Protein AF-A0A1R2D0Z7-F1 (afdb_monomer)

Foldseek 3Di:
DPDPAAEEEEADQDPVLVVLVCVLCVVVRHHYDYDRFLVVVVVCCVVPVVRHLEYEFEQPHPPAGSLNSLLVQCPDPSRVPHAYEYEYCDPPVVVLVSSVVSPHPYYYYPPDDSVVVVVVVVVSVPDPPDDPDDDDDDQWDFDAFPDDDPFWTWTWIAGNPPRDIDIDTGGDD

Solvent-accessible surface area (backbone atoms only — not comparable to full-atom values): 10039 Å² total; per-residue (Å²): 128,85,75,80,72,50,28,32,37,36,35,43,61,53,67,69,62,43,49,55,53,46,53,47,32,54,77,67,65,33,49,74,49,78,34,54,28,38,63,59,48,51,53,50,43,72,76,49,40,85,72,39,69,33,35,41,34,32,41,82,40,63,97,39,37,28,62,58,44,49,49,54,33,47,69,31,92,91,39,39,84,56,47,31,33,38,30,35,82,68,92,50,62,70,60,55,49,50,43,48,76,64,60,37,72,46,78,45,62,54,81,82,49,67,71,60,54,54,53,54,51,53,55,56,73,71,48,72,96,73,71,92,72,79,87,85,82,83,61,61,45,83,75,45,82,76,48,74,56,100,75,30,38,33,28,35,26,30,32,71,87,80,64,50,76,45,79,45,78,43,68,74,128

pLDDT: mean 82.33, std 16.1, range [33.22, 98.12]

Nearest PDB structures (foldseek):
  3ffx-assembly2_B  TM=9.183E-01  e=1.391E-10  Escherichia coli K-12
  3fgz-assembly2_B  TM=9.171E-01  e=4.988E-10  Escherichia coli K-12
  3h1e-assembly1_A  TM=8.738E-01  e=5.316E-10  Helicobacter pylori 26695
  3h1f-assembly1_A  TM=8.792E-01  e=7.316E-10  Helicobacter pylori 26695
  5wq0-assembly4_D  TM=8.375E-01  e=8.243E-08  Paenisporosarcina sp. TG-14

Mean predicted aligned error: 11.25 Å

Structure (mmCIF, N/CA/C/O backbone):
data_AF-A0A1R2D0Z7-F1
#
_entry.id   AF-A0A1R2D0Z7-F1
#
loop_
_atom_site.group_PDB
_atom_site.id
_atom_site.type_symbol
_atom_site.label_atom_id
_atom_site.label_alt_id
_atom_site.label_comp_id
_atom_site.label_asym_id
_atom_site.label_entity_id
_atom_site.label_seq_id
_atom_site.pdbx_PDB_ins_code
_atom_site.Cartn_x
_atom_site.Cartn_y
_atom_site.Cartn_z
_atom_site.occupancy
_atom_site.B_iso_or_equiv
_atom_site.auth_seq_id
_atom_site.auth_comp_id
_atom_site.auth_asym_id
_atom_site.auth_atom_id
_atom_site.pdbx_PDB_model_num
ATOM 1 N N . MET A 1 1 ? -9.557 12.485 22.696 1.00 40.00 1 MET A N 1
ATOM 2 C CA . MET A 1 1 ? -9.589 11.120 22.141 1.00 40.00 1 MET A CA 1
ATOM 3 C C . MET A 1 1 ? -8.385 11.056 21.245 1.00 40.00 1 MET A C 1
ATOM 5 O O . MET A 1 1 ? -8.354 11.832 20.300 1.00 40.00 1 MET A O 1
ATOM 9 N N . ASP A 1 2 ? -7.386 10.259 21.604 1.00 48.41 2 ASP A N 1
ATOM 10 C CA . ASP A 1 2 ? -6.217 10.074 20.749 1.00 48.41 2 ASP A CA 1
ATOM 11 C C . ASP A 1 2 ? -6.711 9.417 19.456 1.00 48.41 2 ASP A C 1
ATOM 13 O O . ASP A 1 2 ? -7.276 8.320 19.487 1.00 48.41 2 ASP A O 1
ATOM 17 N N . GLU A 1 3 ? -6.633 10.142 18.336 1.00 66.88 3 GLU A N 1
ATOM 18 C CA . GLU A 1 3 ? -6.868 9.533 17.029 1.00 66.88 3 GLU A CA 1
ATOM 19 C C . GLU A 1 3 ? -5.841 8.411 16.878 1.00 66.88 3 GLU A C 1
ATOM 21 O O . GLU A 1 3 ? -4.647 8.631 17.063 1.00 66.88 3 GLU A O 1
ATOM 26 N N . LYS A 1 4 ? -6.305 7.197 16.570 1.00 78.88 4 LYS A N 1
ATOM 27 C CA . LYS A 1 4 ? -5.410 6.081 16.267 1.00 78.88 4 LYS A CA 1
ATOM 28 C C . LYS A 1 4 ? -4.472 6.508 15.128 1.00 78.88 4 LY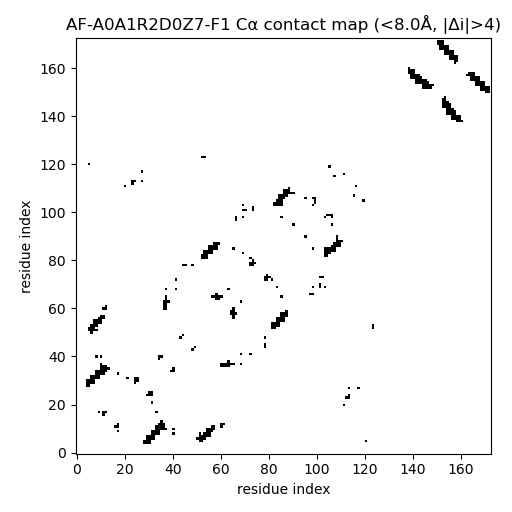S A C 1
ATOM 30 O O . LYS A 1 4 ? -4.954 6.824 14.036 1.00 78.88 4 LYS A O 1
ATOM 35 N N . THR A 1 5 ? -3.165 6.483 15.380 1.00 88.06 5 THR A N 1
ATOM 36 C CA . THR A 1 5 ? -2.130 6.709 14.364 1.00 88.06 5 THR A CA 1
ATOM 37 C C . THR A 1 5 ? -2.284 5.692 13.234 1.00 88.06 5 THR A C 1
ATOM 39 O O . THR A 1 5 ? -2.502 4.507 13.486 1.00 88.06 5 THR A O 1
ATOM 42 N N . ILE A 1 6 ? -2.217 6.157 11.983 1.00 91.50 6 ILE A N 1
ATOM 43 C CA . ILE A 1 6 ? -2.273 5.285 10.801 1.00 91.50 6 ILE A CA 1
ATOM 44 C C . ILE A 1 6 ? -0.860 4.810 10.494 1.00 91.50 6 ILE A C 1
ATOM 46 O O . ILE A 1 6 ? 0.037 5.632 10.308 1.00 91.50 6 ILE A O 1
ATOM 50 N N . HIS A 1 7 ? -0.685 3.494 10.427 1.00 95.25 7 HIS A N 1
ATOM 51 C CA . HIS A 1 7 ? 0.597 2.862 10.137 1.00 95.25 7 HIS A CA 1
ATOM 52 C C . HIS A 1 7 ? 0.604 2.348 8.696 1.00 95.25 7 HIS A C 1
ATOM 54 O O . HIS A 1 7 ? -0.283 1.596 8.285 1.00 95.25 7 HIS A O 1
ATOM 60 N N . ILE A 1 8 ? 1.599 2.750 7.912 1.00 95.69 8 ILE A N 1
ATOM 61 C CA . ILE A 1 8 ? 1.679 2.475 6.476 1.00 95.69 8 ILE A CA 1
ATOM 62 C C . ILE A 1 8 ? 2.970 1.718 6.179 1.00 95.69 8 ILE A C 1
ATOM 64 O O . ILE A 1 8 ? 4.055 2.156 6.560 1.00 95.69 8 ILE A O 1
ATOM 68 N N . LEU A 1 9 ? 2.856 0.604 5.457 1.00 97.94 9 LEU A N 1
ATOM 69 C CA . LEU A 1 9 ? 4.000 -0.034 4.813 1.00 97.94 9 LEU A CA 1
ATOM 70 C C . LEU A 1 9 ? 4.223 0.609 3.440 1.00 97.94 9 LEU A C 1
ATOM 72 O O . LEU A 1 9 ? 3.313 0.617 2.616 1.00 97.94 9 LEU A O 1
ATOM 76 N N . VAL A 1 10 ? 5.419 1.128 3.189 1.00 97.69 10 VAL A N 1
ATOM 77 C CA . VAL A 1 10 ? 5.830 1.716 1.908 1.00 97.69 10 VAL A CA 1
ATOM 78 C C . VAL A 1 10 ? 6.803 0.777 1.218 1.00 97.69 10 VAL A C 1
ATOM 80 O O . VAL A 1 10 ? 7.862 0.484 1.769 1.00 97.69 10 VAL A O 1
ATOM 83 N N . VAL A 1 11 ? 6.457 0.335 0.013 1.00 97.94 11 VAL A N 1
ATOM 84 C CA . VAL A 1 11 ? 7.298 -0.525 -0.824 1.00 97.94 11 VAL A CA 1
ATOM 85 C C . VAL A 1 11 ? 7.780 0.300 -2.014 1.00 97.94 11 VAL A C 1
ATOM 87 O O . VAL A 1 11 ? 7.004 0.575 -2.928 1.00 97.94 11 VAL A O 1
ATOM 90 N N . GLU A 1 12 ? 9.030 0.754 -1.955 1.00 96.56 12 GLU A N 1
ATOM 91 C CA . GLU A 1 12 ? 9.637 1.680 -2.921 1.00 96.56 12 GLU A CA 1
ATOM 92 C C . GLU A 1 12 ? 11.158 1.490 -2.907 1.00 96.56 12 GLU A C 1
ATOM 94 O O . GLU A 1 12 ? 11.803 1.707 -1.872 1.00 96.56 12 GLU A O 1
ATOM 99 N N . ASP A 1 13 ? 11.744 1.117 -4.044 1.00 96.56 13 ASP A N 1
ATOM 100 C CA . ASP A 1 13 ? 13.180 0.860 -4.167 1.00 96.56 13 ASP A CA 1
ATOM 101 C C . ASP A 1 13 ? 13.983 2.163 -4.280 1.00 96.56 13 ASP A C 1
ATOM 103 O O . ASP A 1 13 ? 15.071 2.287 -3.699 1.00 96.56 13 ASP A O 1
ATOM 107 N N . GLU A 1 14 ? 13.424 3.187 -4.925 1.00 95.50 14 GLU A N 1
ATOM 108 C CA . GLU A 1 14 ? 14.147 4.420 -5.198 1.00 95.50 14 GLU A CA 1
ATOM 109 C C . GLU A 1 14 ? 14.244 5.322 -3.944 1.00 95.50 14 GLU A C 1
ATOM 111 O O . GLU A 1 14 ? 13.236 5.746 -3.365 1.00 95.50 14 GLU A O 1
ATOM 116 N N . PRO A 1 15 ? 15.468 5.637 -3.476 1.00 94.00 15 PRO A N 1
ATOM 117 C CA . PRO A 1 15 ? 15.680 6.301 -2.193 1.00 94.00 15 PRO A CA 1
ATOM 118 C C . PRO A 1 15 ? 15.090 7.709 -2.101 1.00 94.00 15 PRO A C 1
ATOM 120 O O . PRO A 1 15 ? 14.600 8.084 -1.035 1.00 94.00 15 PRO A O 1
ATOM 123 N N . PHE A 1 16 ? 15.130 8.496 -3.176 1.00 92.31 16 PHE A N 1
ATOM 124 C CA . PHE A 1 16 ? 14.607 9.857 -3.169 1.00 92.31 16 PHE A CA 1
ATOM 125 C C . PHE A 1 16 ? 13.075 9.870 -3.099 1.00 92.31 16 PHE A C 1
ATOM 127 O O . PHE A 1 16 ? 12.503 10.597 -2.288 1.00 92.31 16 PHE A O 1
ATOM 134 N N . GLN A 1 17 ? 12.397 9.032 -3.879 1.00 91.69 17 GLN A N 1
ATOM 135 C CA . GLN A 1 17 ? 10.945 8.866 -3.846 1.00 91.69 17 GLN A CA 1
ATOM 136 C C . GLN A 1 17 ? 10.477 8.356 -2.484 1.00 91.69 17 GLN A C 1
ATOM 138 O O . GLN A 1 17 ? 9.552 8.931 -1.906 1.00 91.69 17 GLN A O 1
ATOM 143 N N . ARG A 1 18 ? 11.162 7.355 -1.921 1.00 94.00 18 ARG A N 1
ATOM 144 C CA . ARG A 1 18 ? 10.873 6.840 -0.576 1.00 94.00 18 ARG A CA 1
ATOM 145 C C . ARG A 1 18 ? 11.007 7.924 0.493 1.00 94.00 18 ARG A C 1
ATOM 147 O O . ARG A 1 18 ? 10.142 8.023 1.366 1.00 94.00 18 ARG A O 1
ATOM 154 N N . LEU A 1 19 ? 12.044 8.763 0.409 1.00 92.69 19 LEU A N 1
ATOM 155 C CA . LEU A 1 19 ? 12.232 9.904 1.310 1.00 92.69 19 LEU A CA 1
ATOM 156 C C . LEU A 1 19 ? 11.078 10.909 1.188 1.00 92.69 19 LEU A C 1
ATOM 158 O O . LEU A 1 19 ? 10.465 11.253 2.193 1.00 92.69 19 LEU A O 1
ATOM 162 N N . VAL A 1 20 ? 10.722 11.311 -0.036 1.00 91.62 20 VAL A N 1
ATOM 163 C CA . VAL A 1 20 ? 9.620 12.257 -0.287 1.00 91.62 20 VAL A CA 1
ATOM 164 C C . VAL A 1 20 ? 8.286 11.729 0.248 1.00 91.62 20 VAL A C 1
ATOM 166 O O . VAL A 1 20 ? 7.527 12.478 0.863 1.00 91.62 20 VAL A O 1
ATOM 169 N N . ILE A 1 21 ? 7.984 10.445 0.038 1.00 91.62 21 ILE A N 1
ATOM 170 C CA . ILE A 1 21 ? 6.764 9.810 0.556 1.00 91.62 21 ILE A CA 1
ATOM 171 C C . ILE A 1 21 ? 6.760 9.822 2.088 1.00 91.62 21 ILE A C 1
ATOM 173 O O . ILE A 1 21 ? 5.756 10.194 2.698 1.00 91.62 21 ILE A O 1
ATOM 177 N N . THR A 1 22 ? 7.887 9.461 2.703 1.00 91.44 22 THR A N 1
ATOM 178 C CA . THR A 1 22 ? 8.036 9.431 4.163 1.00 91.44 22 THR A CA 1
ATOM 179 C C . THR A 1 22 ? 7.870 10.826 4.769 1.00 91.44 22 THR A C 1
ATOM 181 O O . THR A 1 22 ? 7.153 10.983 5.754 1.00 91.44 22 THR A O 1
ATOM 184 N N . ASP A 1 23 ? 8.434 11.862 4.144 1.00 91.94 23 ASP A N 1
ATOM 185 C CA . ASP A 1 23 ? 8.263 13.255 4.574 1.00 91.94 23 ASP A CA 1
ATOM 186 C C . ASP A 1 23 ? 6.798 13.703 4.505 1.00 91.94 23 ASP A C 1
ATOM 188 O O . ASP A 1 23 ? 6.293 14.344 5.429 1.00 91.94 23 ASP A O 1
ATOM 192 N N . ILE A 1 24 ? 6.081 13.329 3.439 1.00 90.00 24 ILE A N 1
ATOM 193 C CA . ILE A 1 24 ? 4.643 13.597 3.324 1.00 90.00 24 ILE A CA 1
ATOM 194 C C . ILE A 1 24 ? 3.877 12.911 4.460 1.00 90.00 24 ILE A C 1
ATOM 196 O O . ILE A 1 24 ? 2.986 13.528 5.038 1.00 90.00 24 ILE A O 1
ATOM 200 N N . PHE A 1 25 ? 4.204 11.663 4.791 1.00 92.00 25 PHE A N 1
ATOM 201 C CA . PHE A 1 25 ? 3.552 10.929 5.877 1.00 92.00 25 PHE A CA 1
ATOM 202 C C . PHE A 1 25 ? 3.846 11.522 7.253 1.00 92.00 25 PHE A C 1
ATOM 204 O O . PHE A 1 25 ? 2.908 11.705 8.027 1.00 92.00 25 PHE A O 1
ATOM 211 N N . ASN A 1 26 ? 5.080 11.957 7.506 1.00 89.25 26 ASN A N 1
ATOM 212 C CA . ASN A 1 26 ? 5.443 12.664 8.734 1.00 89.25 26 ASN A CA 1
ATOM 213 C C . ASN A 1 26 ? 4.642 13.966 8.906 1.00 89.25 26 ASN A C 1
ATOM 215 O O . ASN A 1 26 ? 4.120 14.234 9.985 1.00 89.25 26 ASN A O 1
ATOM 219 N N . ILE A 1 27 ? 4.479 14.757 7.836 1.00 89.12 27 ILE A N 1
ATOM 220 C CA . ILE A 1 27 ? 3.659 15.988 7.847 1.00 89.12 27 ILE A CA 1
ATOM 221 C C . ILE A 1 27 ? 2.184 15.691 8.162 1.00 89.12 27 ILE A C 1
ATOM 223 O O . ILE A 1 27 ? 1.467 16.551 8.674 1.00 89.12 27 ILE A O 1
ATOM 227 N N . LEU A 1 28 ? 1.714 14.494 7.815 1.00 87.88 28 LEU A N 1
ATOM 228 C CA . LEU A 1 28 ? 0.341 14.043 8.030 1.00 87.88 28 LEU A CA 1
ATOM 229 C C . LEU A 1 28 ? 0.157 13.253 9.330 1.00 87.88 28 LEU A C 1
ATOM 231 O O . LEU A 1 28 ? -0.939 12.743 9.548 1.00 87.88 28 LEU A O 1
ATOM 235 N N . GLU A 1 29 ? 1.193 13.175 10.172 1.00 91.25 29 GLU A N 1
ATOM 236 C CA . GLU A 1 29 ? 1.190 12.437 11.442 1.00 91.25 29 GLU A CA 1
ATOM 237 C C . GLU A 1 29 ? 0.880 10.937 11.257 1.00 91.25 29 GLU A C 1
ATOM 239 O O . GLU A 1 29 ? 0.214 10.308 12.080 1.00 91.25 29 GLU A O 1
ATOM 244 N N . PHE A 1 30 ? 1.347 10.355 10.147 1.00 92.25 30 PHE A N 1
ATOM 245 C CA . PHE A 1 30 ? 1.295 8.913 9.892 1.00 92.25 30 PHE A CA 1
ATOM 246 C C . PHE A 1 30 ? 2.648 8.271 10.171 1.00 92.25 30 PHE A C 1
ATOM 248 O O . PHE A 1 30 ? 3.693 8.869 9.919 1.00 92.25 30 PHE A O 1
ATOM 255 N N . GLU A 1 31 ? 2.625 7.023 10.630 1.00 94.50 31 GLU A N 1
ATOM 256 C CA . GLU A 1 31 ? 3.837 6.228 10.800 1.00 94.50 31 GLU A CA 1
ATOM 257 C C . GLU A 1 31 ? 4.116 5.423 9.534 1.00 94.50 31 GLU A C 1
ATOM 259 O O . GLU A 1 31 ? 3.253 4.703 9.030 1.00 94.50 31 GLU A O 1
ATOM 264 N N . ALA A 1 32 ? 5.336 5.540 9.016 1.00 95.12 32 ALA A N 1
ATOM 265 C CA . ALA A 1 32 ? 5.771 4.855 7.810 1.00 95.12 32 ALA A CA 1
ATOM 266 C C . ALA A 1 32 ? 6.857 3.830 8.145 1.00 95.12 32 ALA A C 1
ATOM 268 O O . ALA A 1 32 ? 7.913 4.177 8.669 1.00 95.12 32 ALA A O 1
ATOM 269 N N . THR A 1 33 ? 6.622 2.568 7.797 1.00 97.81 33 THR A N 1
ATOM 270 C CA . THR A 1 33 ? 7.678 1.556 7.695 1.00 97.81 33 THR A CA 1
ATOM 271 C C . THR A 1 33 ? 7.995 1.357 6.226 1.00 97.81 33 THR A C 1
ATOM 273 O O . THR A 1 33 ? 7.080 1.181 5.429 1.00 97.81 33 THR A O 1
ATOM 276 N N . THR A 1 34 ? 9.270 1.373 5.853 1.00 97.88 34 THR A N 1
ATOM 277 C CA . THR A 1 34 ? 9.670 1.293 4.447 1.00 97.88 34 THR A CA 1
ATOM 278 C C . THR A 1 34 ? 10.471 0.034 4.147 1.00 97.88 34 THR A C 1
ATOM 280 O O . THR A 1 34 ? 11.346 -0.323 4.934 1.00 97.88 34 THR A O 1
ATOM 283 N N . VAL A 1 35 ? 10.235 -0.570 2.988 1.00 97.88 35 VAL A N 1
ATOM 284 C CA . VAL A 1 35 ? 10.971 -1.724 2.451 1.00 97.88 35 VAL A CA 1
ATOM 285 C C . VAL A 1 35 ? 11.319 -1.483 0.982 1.00 97.88 35 VAL A C 1
ATOM 287 O O . VAL A 1 35 ? 10.705 -0.634 0.330 1.00 97.88 35 VAL A O 1
ATOM 290 N N . LEU A 1 36 ? 12.327 -2.190 0.471 1.00 96.81 36 LEU A N 1
ATOM 291 C CA . LEU A 1 36 ? 12.956 -1.865 -0.815 1.00 96.81 36 LEU A CA 1
ATOM 292 C C . LEU A 1 36 ? 12.434 -2.683 -1.998 1.00 96.81 36 LEU A C 1
ATOM 294 O O . LEU A 1 36 ? 12.683 -2.316 -3.140 1.00 96.81 36 LEU A O 1
ATOM 298 N N . ASN A 1 37 ? 11.762 -3.804 -1.755 1.00 97.19 37 ASN A N 1
ATOM 299 C CA . ASN A 1 37 ? 11.314 -4.705 -2.815 1.00 97.19 37 ASN A CA 1
ATOM 300 C C . ASN A 1 37 ? 10.100 -5.534 -2.376 1.00 97.19 37 ASN A C 1
ATOM 302 O O . ASN A 1 37 ? 9.695 -5.531 -1.208 1.00 97.19 37 ASN A O 1
ATOM 306 N N . GLY A 1 38 ? 9.523 -6.261 -3.334 1.00 97.12 38 GLY A N 1
ATOM 307 C CA . GLY A 1 38 ? 8.335 -7.069 -3.088 1.00 97.12 38 GLY A CA 1
ATOM 308 C C . GLY A 1 38 ? 8.558 -8.266 -2.155 1.00 97.12 38 GLY A C 1
ATOM 309 O O . GLY A 1 38 ? 7.623 -8.667 -1.462 1.00 97.12 38 GLY A O 1
ATOM 310 N N . PHE A 1 39 ? 9.777 -8.810 -2.068 1.00 97.69 39 PHE A N 1
ATOM 311 C CA . PHE A 1 39 ? 10.093 -9.920 -1.162 1.00 97.69 39 PHE A CA 1
ATOM 312 C C . PHE A 1 39 ? 10.126 -9.472 0.301 1.00 97.69 39 PHE A C 1
ATOM 314 O O . PHE A 1 39 ? 9.455 -10.076 1.134 1.00 97.69 39 PHE A O 1
ATOM 321 N N . GLU A 1 40 ? 10.806 -8.366 0.604 1.00 97.88 40 GLU A N 1
ATOM 322 C CA . GLU A 1 40 ? 10.808 -7.767 1.945 1.00 97.88 40 GLU A CA 1
ATOM 323 C C . GLU A 1 40 ? 9.388 -7.395 2.391 1.00 97.88 40 GLU A C 1
ATOM 325 O O . GLU A 1 40 ? 9.002 -7.637 3.537 1.00 97.88 40 GLU A O 1
ATOM 330 N N . ALA A 1 41 ? 8.587 -6.844 1.472 1.00 98.12 41 ALA A N 1
ATOM 331 C CA . ALA A 1 41 ? 7.184 -6.537 1.723 1.00 98.12 41 ALA A CA 1
ATOM 332 C C . ALA A 1 41 ? 6.357 -7.798 2.007 1.00 98.12 41 ALA A C 1
ATOM 334 O O . ALA A 1 41 ? 5.515 -7.806 2.904 1.00 98.12 41 ALA A O 1
ATOM 335 N N . TRP A 1 42 ? 6.587 -8.875 1.260 1.00 97.94 42 TRP A N 1
ATOM 336 C CA . TRP A 1 42 ? 5.910 -10.144 1.487 1.00 97.94 42 TRP A CA 1
ATOM 337 C C . TRP A 1 42 ? 6.245 -10.724 2.865 1.00 97.94 42 TRP A C 1
ATOM 339 O O . TRP A 1 42 ? 5.333 -11.103 3.603 1.00 97.94 42 TRP A O 1
ATOM 349 N N . ASP A 1 43 ? 7.522 -10.759 3.233 1.00 97.69 43 ASP A N 1
ATOM 350 C CA . ASP A 1 43 ? 7.973 -11.342 4.496 1.00 97.69 43 ASP A CA 1
ATOM 351 C C . ASP A 1 43 ? 7.420 -10.561 5.696 1.00 97.69 43 ASP A C 1
ATOM 353 O O . ASP A 1 43 ? 6.790 -11.143 6.583 1.00 97.69 43 ASP A O 1
ATOM 357 N N . ILE A 1 44 ? 7.538 -9.229 5.676 1.00 98.00 44 ILE A N 1
ATOM 358 C CA . ILE A 1 44 ? 7.069 -8.378 6.776 1.00 98.00 44 ILE A CA 1
ATOM 359 C C . ILE A 1 44 ? 5.544 -8.407 6.935 1.00 98.00 44 ILE A C 1
ATOM 361 O O . ILE A 1 44 ? 5.035 -8.334 8.055 1.00 98.00 44 ILE A O 1
ATOM 365 N N . LEU A 1 45 ? 4.792 -8.536 5.836 1.00 97.88 45 LEU A N 1
ATOM 366 C CA . LEU A 1 45 ? 3.334 -8.645 5.889 1.00 97.88 45 LEU A CA 1
ATOM 367 C C . LEU A 1 45 ? 2.887 -10.003 6.433 1.00 97.88 45 LEU A C 1
ATOM 369 O O . LEU A 1 45 ? 1.881 -10.063 7.135 1.00 97.88 45 LEU A O 1
ATOM 373 N N . ASN A 1 46 ? 3.623 -11.082 6.160 1.00 96.50 46 ASN A N 1
ATOM 374 C CA . ASN A 1 46 ? 3.322 -12.385 6.754 1.00 96.50 46 ASN A CA 1
ATOM 375 C C . ASN A 1 46 ? 3.682 -12.447 8.243 1.00 96.50 46 ASN A C 1
ATOM 377 O O . ASN A 1 46 ? 2.965 -13.092 9.003 1.00 96.50 46 ASN A O 1
ATOM 381 N N . GLU A 1 47 ? 4.760 -11.784 8.664 1.00 96.50 47 GLU A N 1
ATOM 382 C CA . GLU A 1 47 ? 5.182 -11.766 10.068 1.00 96.50 47 GLU A CA 1
ATOM 383 C C . GLU A 1 47 ? 4.289 -10.868 10.933 1.00 96.50 47 GLU A C 1
ATOM 385 O O . GLU A 1 47 ? 3.876 -11.261 12.023 1.00 96.50 47 GLU A O 1
ATOM 390 N N . ARG A 1 48 ? 3.989 -9.658 10.450 1.00 95.44 48 ARG A N 1
ATOM 391 C CA . ARG A 1 48 ? 3.354 -8.602 11.251 1.00 95.44 48 ARG A CA 1
ATOM 392 C C . ARG A 1 48 ? 2.362 -7.749 10.462 1.00 95.44 48 ARG A C 1
ATOM 394 O O . ARG A 1 48 ? 2.244 -6.544 10.659 1.00 95.44 48 ARG A O 1
ATOM 401 N N . GLY A 1 49 ? 1.620 -8.371 9.547 1.00 92.44 49 GLY A N 1
ATOM 402 C CA . GLY A 1 49 ? 0.669 -7.679 8.675 1.00 92.44 49 GLY A CA 1
ATOM 403 C C . GLY A 1 49 ? -0.376 -6.834 9.411 1.00 92.44 49 GLY A C 1
ATOM 404 O O . GLY A 1 49 ? -0.803 -5.811 8.878 1.00 92.44 49 GLY A O 1
ATOM 405 N N . ASP A 1 50 ? -0.779 -7.209 10.626 1.00 93.12 50 ASP A N 1
ATOM 406 C CA . ASP A 1 50 ? -1.784 -6.481 11.417 1.00 93.12 50 ASP A CA 1
ATOM 407 C C . ASP A 1 50 ? -1.313 -5.111 11.930 1.00 93.12 50 ASP A C 1
ATOM 409 O O . ASP A 1 50 ? -2.157 -4.228 12.162 1.00 93.12 50 ASP A O 1
ATOM 413 N N . ASP A 1 51 ? 0.008 -4.908 12.003 1.00 94.56 51 ASP A N 1
ATOM 414 C CA . ASP A 1 51 ? 0.649 -3.650 12.402 1.00 94.56 51 ASP A CA 1
ATOM 415 C C . ASP A 1 51 ? 0.408 -2.532 11.384 1.00 94.56 51 ASP A C 1
ATOM 417 O O . ASP A 1 51 ? 0.494 -1.356 11.726 1.00 94.56 51 ASP A O 1
ATOM 421 N N . PHE A 1 52 ? 0.074 -2.880 10.138 1.00 95.62 52 PHE A N 1
ATOM 422 C CA . PHE A 1 52 ? -0.127 -1.922 9.055 1.00 95.62 52 PHE A CA 1
ATOM 423 C C . PHE A 1 52 ? -1.614 -1.729 8.750 1.00 95.62 52 PHE A C 1
ATOM 425 O O . PHE A 1 52 ? -2.366 -2.686 8.556 1.00 95.62 52 PHE A O 1
ATOM 432 N N . ASP A 1 53 ? -2.065 -0.482 8.662 1.00 94.12 53 ASP A N 1
ATOM 433 C CA . ASP A 1 53 ? -3.395 -0.113 8.169 1.00 94.12 53 ASP A CA 1
ATOM 434 C C . ASP A 1 53 ? -3.476 -0.122 6.636 1.00 94.12 53 ASP A C 1
ATOM 436 O O . ASP A 1 53 ? -4.555 -0.335 6.084 1.0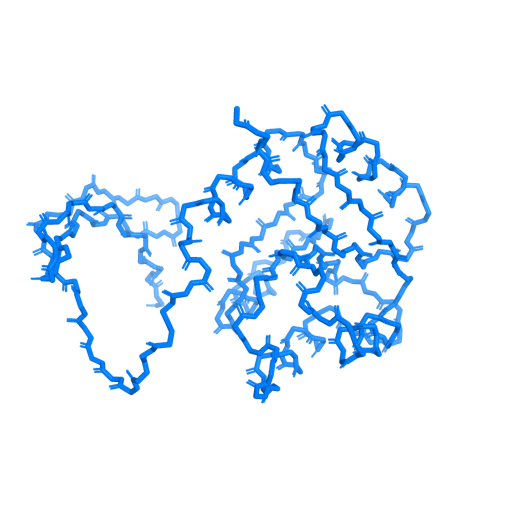0 94.12 53 ASP A O 1
ATOM 440 N N . LEU A 1 54 ? -2.348 0.086 5.953 1.00 94.62 54 LEU A N 1
ATOM 441 C CA . LEU A 1 54 ? -2.264 0.234 4.502 1.00 94.62 54 LEU A CA 1
ATOM 442 C C . LEU A 1 54 ? -0.901 -0.221 3.980 1.00 94.62 54 LEU A C 1
ATOM 444 O O . LEU A 1 54 ? 0.120 0.002 4.630 1.00 94.62 54 LEU A O 1
ATOM 448 N N . VAL A 1 55 ? -0.888 -0.765 2.765 1.00 97.38 55 VAL A N 1
ATOM 449 C CA . VAL A 1 55 ? 0.321 -0.888 1.945 1.00 97.38 55 VAL A CA 1
ATOM 450 C C . VAL A 1 55 ? 0.270 0.149 0.824 1.00 97.38 55 VAL A C 1
ATOM 452 O O . VAL A 1 55 ? -0.684 0.176 0.048 1.00 97.38 55 VAL A O 1
ATOM 455 N N . LEU A 1 56 ? 1.284 1.004 0.740 1.00 97.19 56 LEU A N 1
ATOM 456 C CA . LEU A 1 56 ? 1.558 1.839 -0.421 1.00 97.19 56 LEU A CA 1
ATOM 457 C C . LEU A 1 56 ? 2.617 1.124 -1.267 1.00 97.19 56 LEU A C 1
ATOM 459 O O . LEU A 1 56 ? 3.753 0.969 -0.822 1.00 97.19 56 LEU A O 1
ATOM 463 N N . LEU A 1 57 ? 2.229 0.662 -2.452 1.00 97.62 57 LEU A N 1
ATOM 464 C CA . LEU A 1 57 ? 3.026 -0.252 -3.266 1.00 97.62 57 LEU A CA 1
ATOM 465 C C . LEU A 1 57 ? 3.393 0.392 -4.601 1.00 97.6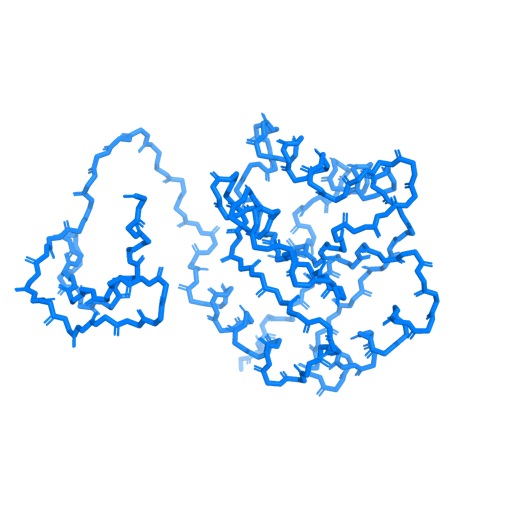2 57 LEU A C 1
ATOM 467 O O . LEU A 1 57 ? 2.498 0.694 -5.392 1.00 97.62 57 LEU A O 1
ATOM 471 N N . ASP A 1 58 ? 4.685 0.590 -4.864 1.00 96.25 58 ASP A N 1
ATOM 472 C CA . ASP A 1 58 ? 5.123 0.929 -6.216 1.00 96.25 58 ASP A CA 1
ATOM 473 C C . ASP A 1 58 ? 4.810 -0.222 -7.179 1.00 96.25 58 ASP A C 1
ATOM 475 O O . ASP A 1 58 ? 4.962 -1.399 -6.855 1.00 96.25 58 ASP A O 1
ATOM 479 N N . LEU A 1 59 ? 4.333 0.134 -8.365 1.00 94.12 59 LEU A N 1
ATOM 480 C CA . LEU A 1 59 ? 4.041 -0.797 -9.438 1.00 94.12 59 LEU A CA 1
ATOM 481 C C . LEU A 1 59 ? 5.332 -1.370 -10.020 1.00 94.12 59 LEU A C 1
ATOM 483 O O . LEU A 1 59 ? 5.394 -2.561 -10.300 1.00 94.12 59 LEU A O 1
ATOM 487 N N . VAL A 1 60 ? 6.349 -0.527 -10.205 1.00 91.75 60 VAL A N 1
ATOM 488 C CA . VAL A 1 60 ? 7.624 -0.936 -10.798 1.00 91.75 60 VAL A CA 1
ATOM 489 C C . VAL A 1 60 ? 8.627 -1.138 -9.675 1.00 91.75 60 VAL A C 1
ATOM 491 O O . VAL A 1 60 ? 9.105 -0.174 -9.096 1.00 91.75 60 VAL A O 1
ATOM 494 N N . LEU A 1 61 ? 8.943 -2.395 -9.381 1.00 93.19 61 LEU A N 1
ATOM 495 C CA . LEU A 1 61 ? 9.913 -2.780 -8.360 1.00 93.19 61 LEU A CA 1
ATOM 496 C C . LEU A 1 61 ? 10.957 -3.732 -8.952 1.00 93.19 61 LEU A C 1
ATOM 498 O O . LEU A 1 61 ? 10.666 -4.453 -9.914 1.00 93.19 61 LEU A O 1
ATOM 502 N N . PRO A 1 62 ? 12.174 -3.770 -8.389 1.00 88.56 62 PRO A N 1
ATOM 503 C CA . PRO A 1 62 ? 13.153 -4.777 -8.745 1.00 88.56 62 PRO A CA 1
ATOM 504 C C . PRO A 1 62 ? 12.718 -6.155 -8.234 1.00 88.56 62 PRO A C 1
ATOM 506 O O . PRO A 1 62 ? 12.106 -6.290 -7.174 1.00 88.56 62 PRO A O 1
ATOM 509 N N . GLU A 1 63 ? 13.127 -7.186 -8.977 1.00 90.50 63 GLU A N 1
ATOM 510 C CA . GLU A 1 63 ? 12.941 -8.608 -8.660 1.00 90.50 63 GLU A CA 1
ATOM 511 C C . GLU A 1 63 ? 11.478 -9.083 -8.714 1.00 90.50 63 GLU A C 1
ATOM 513 O O . GLU A 1 63 ? 11.142 -9.850 -9.613 1.00 90.50 63 GLU A O 1
ATOM 518 N N . MET A 1 64 ? 10.623 -8.618 -7.799 1.00 92.19 64 MET A N 1
ATOM 519 C CA . MET A 1 64 ? 9.181 -8.890 -7.775 1.00 92.19 64 MET A CA 1
ATOM 520 C C . MET A 1 64 ? 8.414 -7.613 -8.109 1.00 92.19 64 MET A C 1
ATOM 522 O O . MET A 1 64 ? 8.469 -6.645 -7.351 1.00 92.19 64 MET A O 1
ATOM 526 N N . ASP A 1 65 ? 7.673 -7.642 -9.217 1.00 92.44 65 ASP A N 1
ATOM 527 C CA . ASP A 1 65 ? 6.851 -6.519 -9.677 1.00 92.44 65 ASP A CA 1
ATOM 528 C C . ASP A 1 65 ? 5.701 -6.232 -8.692 1.00 92.44 65 ASP A C 1
ATOM 530 O O . ASP A 1 65 ? 5.158 -7.139 -8.051 1.00 92.44 65 ASP A O 1
ATOM 534 N N . GLY A 1 66 ? 5.293 -4.967 -8.565 1.00 95.06 66 GLY A N 1
ATOM 535 C CA . GLY A 1 66 ? 4.223 -4.578 -7.647 1.00 95.06 66 GLY A CA 1
ATOM 536 C C . GLY A 1 66 ? 2.877 -5.223 -7.982 1.00 95.06 66 GLY A C 1
ATOM 537 O O . GLY A 1 66 ? 2.106 -5.555 -7.080 1.00 95.06 66 GLY A O 1
ATOM 538 N N . LEU A 1 67 ? 2.590 -5.459 -9.265 1.00 94.19 67 LEU A N 1
ATOM 539 C CA . LEU A 1 67 ? 1.383 -6.168 -9.690 1.00 94.19 67 LEU A CA 1
ATOM 540 C C . LEU A 1 67 ? 1.413 -7.638 -9.250 1.00 94.19 67 LEU A C 1
ATOM 542 O O . LEU A 1 67 ? 0.391 -8.179 -8.824 1.00 94.19 67 LEU A O 1
ATOM 546 N N . GLU A 1 68 ? 2.587 -8.270 -9.316 1.00 96.75 68 GLU A N 1
ATOM 547 C CA . GLU A 1 68 ? 2.795 -9.642 -8.848 1.00 96.75 68 GLU A CA 1
ATOM 548 C C . GLU A 1 68 ? 2.598 -9.737 -7.332 1.00 96.75 68 GLU A C 1
ATOM 550 O O . GLU A 1 68 ? 1.850 -10.596 -6.856 1.00 96.75 68 GLU A O 1
ATOM 555 N N . LEU A 1 69 ? 3.191 -8.813 -6.567 1.00 97.75 69 LEU A N 1
ATOM 556 C CA . LEU A 1 69 ? 2.984 -8.759 -5.123 1.00 97.75 69 LEU A CA 1
ATOM 557 C C . LEU A 1 69 ? 1.506 -8.534 -4.780 1.00 97.75 69 LEU A C 1
ATOM 559 O O . LEU A 1 69 ? 0.979 -9.213 -3.898 1.00 97.75 69 LEU A O 1
ATOM 563 N N . LEU A 1 70 ? 0.817 -7.624 -5.476 1.00 97.50 70 LEU A N 1
ATOM 564 C CA . LEU A 1 70 ? -0.612 -7.393 -5.270 1.00 97.50 70 LEU A CA 1
ATOM 565 C C . LEU A 1 70 ? -1.415 -8.682 -5.471 1.00 97.50 70 LEU A C 1
ATOM 567 O O . LEU A 1 70 ? -2.195 -9.042 -4.591 1.00 97.50 70 LEU A O 1
ATOM 571 N N . ALA A 1 71 ? -1.207 -9.396 -6.581 1.00 96.44 71 ALA A N 1
ATOM 572 C CA . ALA A 1 71 ? -1.889 -10.664 -6.837 1.00 96.44 71 ALA A CA 1
ATOM 573 C C . ALA A 1 71 ? -1.645 -11.667 -5.696 1.00 96.44 71 ALA A C 1
ATOM 575 O O . ALA A 1 71 ? -2.590 -12.216 -5.126 1.00 96.44 71 ALA A O 1
ATOM 576 N N . LYS A 1 72 ? -0.386 -11.808 -5.272 1.00 97.12 72 LYS A N 1
ATOM 577 C CA . LYS A 1 72 ? 0.015 -12.702 -4.180 1.00 97.12 72 LYS A CA 1
ATOM 578 C C . LYS A 1 72 ? -0.644 -12.340 -2.843 1.00 97.12 72 LYS A C 1
ATOM 580 O O . LYS A 1 72 ? -1.072 -13.221 -2.097 1.00 97.12 72 LYS A O 1
ATOM 585 N N . LEU A 1 73 ? -0.766 -11.046 -2.532 1.00 96.06 73 LEU A N 1
ATOM 586 C CA . LEU A 1 73 ? -1.479 -10.569 -1.342 1.00 96.06 73 LEU A CA 1
ATOM 587 C C . LEU A 1 73 ? -2.967 -10.918 -1.405 1.00 96.06 73 LEU A C 1
ATOM 589 O O . LEU A 1 73 ? -3.529 -11.349 -0.402 1.00 96.06 73 LEU A O 1
ATOM 593 N N . LYS A 1 74 ? -3.592 -10.767 -2.576 1.00 93.06 74 LYS A N 1
ATOM 594 C CA . LYS A 1 74 ? -5.030 -10.995 -2.791 1.00 93.06 74 LYS A CA 1
ATOM 595 C C . LYS A 1 74 ? -5.407 -12.477 -2.776 1.00 93.06 74 LYS A C 1
ATOM 597 O O . LYS A 1 74 ? -6.526 -12.815 -2.395 1.00 93.06 74 LYS A O 1
ATOM 602 N N . GLU A 1 75 ? -4.463 -13.358 -3.089 1.00 93.94 75 GLU A N 1
ATOM 603 C CA . GLU A 1 75 ? -4.612 -14.811 -2.955 1.00 93.94 75 GLU A CA 1
ATOM 604 C C . GLU A 1 75 ? -4.345 -15.326 -1.528 1.00 93.94 75 GLU A C 1
ATOM 606 O O . GLU A 1 75 ? -4.816 -16.403 -1.157 1.00 93.94 75 GLU A O 1
ATOM 611 N N . SER A 1 76 ? -3.623 -14.564 -0.699 1.00 92.50 76 SER A N 1
ATOM 612 C CA . SER A 1 76 ? -3.282 -14.968 0.668 1.00 92.50 76 SER A CA 1
ATOM 613 C C . SER A 1 76 ? -4.489 -14.876 1.613 1.00 92.50 76 SER A C 1
ATOM 615 O O . SER A 1 76 ? -5.024 -13.783 1.815 1.00 92.50 76 SER A O 1
ATOM 617 N N . PRO A 1 77 ? -4.895 -15.969 2.291 1.00 88.25 77 PRO A N 1
ATOM 618 C CA . PRO A 1 77 ? -6.054 -15.962 3.187 1.00 88.25 77 PRO A CA 1
ATOM 619 C C . PRO A 1 77 ? -5.995 -14.905 4.295 1.00 88.25 77 PRO A C 1
ATOM 621 O O . PRO A 1 77 ? -7.039 -14.380 4.678 1.00 88.25 77 PRO A O 1
ATOM 624 N N . ASN A 1 78 ? -4.788 -14.585 4.773 1.00 90.31 78 ASN A N 1
ATOM 625 C CA . ASN A 1 78 ? -4.561 -13.658 5.882 1.00 90.31 78 ASN A CA 1
ATOM 626 C C . ASN A 1 78 ? -4.307 -12.213 5.420 1.00 90.31 78 ASN A C 1
ATOM 628 O O . ASN A 1 78 ? -4.368 -11.298 6.235 1.00 90.31 78 ASN A O 1
ATOM 632 N N . LEU A 1 79 ? -4.012 -11.993 4.132 1.00 92.31 79 LEU A N 1
ATOM 633 C CA . LEU A 1 79 ? -3.628 -10.676 3.601 1.00 92.31 79 LEU A CA 1
ATOM 634 C C . LEU A 1 79 ? -4.557 -10.161 2.497 1.00 92.31 79 LEU A C 1
ATOM 636 O O . LEU A 1 79 ? -4.460 -8.990 2.137 1.00 92.31 79 LEU A O 1
ATOM 640 N N . LYS A 1 80 ? -5.494 -10.975 1.998 1.00 90.44 80 LYS A N 1
ATOM 641 C CA . LYS A 1 80 ? -6.402 -10.605 0.899 1.00 90.44 80 LYS A CA 1
ATOM 642 C C . LYS A 1 80 ? -7.182 -9.313 1.147 1.00 90.44 80 LYS A C 1
ATOM 644 O O . LYS A 1 80 ? -7.365 -8.504 0.235 1.00 90.44 80 LYS A O 1
ATOM 649 N N . ASP A 1 81 ? -7.565 -9.089 2.400 1.00 88.31 81 ASP A N 1
ATOM 650 C CA . ASP A 1 81 ? -8.348 -7.931 2.829 1.00 88.31 81 ASP A CA 1
ATOM 651 C C . ASP A 1 81 ? -7.460 -6.736 3.216 1.00 88.31 81 ASP A C 1
ATOM 653 O O . ASP A 1 81 ? -7.972 -5.666 3.542 1.00 88.31 81 ASP A O 1
ATOM 657 N N . LYS A 1 82 ? -6.124 -6.873 3.153 1.00 92.12 82 LYS A N 1
ATOM 658 C CA . LYS A 1 82 ? -5.202 -5.760 3.389 1.00 92.12 82 LYS A CA 1
ATOM 659 C C . LYS A 1 82 ? -5.452 -4.666 2.339 1.00 92.12 82 LYS A C 1
ATOM 661 O O . LYS A 1 82 ? -5.403 -4.952 1.132 1.00 92.12 82 LYS A O 1
ATOM 666 N N . PRO A 1 83 ? -5.702 -3.412 2.759 1.00 93.25 83 PRO A N 1
ATOM 667 C CA . PRO A 1 83 ? -5.773 -2.296 1.832 1.00 93.25 83 PRO A CA 1
ATOM 668 C C . PRO A 1 83 ? -4.419 -2.077 1.156 1.00 93.25 83 PRO A C 1
ATOM 670 O O . PRO A 1 83 ? -3.403 -1.923 1.834 1.00 93.25 83 PRO A O 1
ATOM 673 N N . VAL A 1 84 ? -4.415 -2.053 -0.177 1.00 95.38 84 VAL A N 1
ATOM 674 C CA . VAL A 1 84 ? -3.221 -1.780 -0.988 1.00 95.38 84 VAL A CA 1
ATOM 675 C C . VAL A 1 84 ? -3.533 -0.626 -1.927 1.00 95.38 84 VAL A C 1
ATOM 677 O O . VAL A 1 84 ? -4.500 -0.703 -2.682 1.00 95.38 84 VAL A O 1
ATOM 680 N N . VAL A 1 85 ? -2.736 0.435 -1.882 1.00 94.81 85 VAL A N 1
ATOM 681 C CA . VAL A 1 85 ? -2.787 1.532 -2.850 1.00 94.81 85 VAL A CA 1
ATOM 682 C C . VAL A 1 85 ? -1.567 1.434 -3.743 1.00 94.81 85 VAL A C 1
ATOM 684 O O . VAL A 1 85 ? -0.435 1.505 -3.267 1.00 94.81 85 VAL A O 1
ATOM 687 N N . MET A 1 86 ? -1.820 1.275 -5.037 1.00 94.75 86 MET A N 1
ATOM 688 C CA . MET A 1 86 ? -0.769 1.175 -6.041 1.00 94.75 86 MET A CA 1
ATOM 689 C C . MET A 1 86 ? -0.266 2.563 -6.413 1.00 94.75 86 MET A C 1
ATOM 691 O O . MET A 1 86 ? -1.036 3.525 -6.452 1.00 94.75 86 MET A O 1
ATOM 695 N N . VAL A 1 87 ? 1.019 2.668 -6.718 1.00 92.81 87 VAL A N 1
ATOM 696 C CA . VAL A 1 87 ? 1.665 3.913 -7.113 1.00 92.81 87 VAL A CA 1
ATOM 697 C C . VAL A 1 87 ? 2.452 3.678 -8.395 1.00 92.81 87 VAL A C 1
ATOM 699 O O . VAL A 1 87 ? 3.072 2.639 -8.546 1.00 92.81 87 VAL A O 1
ATOM 702 N N . SER A 1 88 ? 2.443 4.625 -9.333 1.00 87.50 88 SER A N 1
ATOM 703 C CA . SER A 1 88 ? 3.326 4.553 -10.505 1.00 87.50 88 SER A CA 1
ATOM 704 C C . SER A 1 88 ? 3.701 5.932 -11.029 1.00 87.50 88 SER A C 1
ATOM 706 O O . SER A 1 88 ? 2.921 6.885 -10.943 1.00 87.50 88 SER A O 1
ATOM 708 N N . ALA A 1 89 ? 4.891 6.036 -11.619 1.00 84.12 89 ALA A N 1
ATOM 709 C CA . ALA A 1 89 ? 5.292 7.185 -12.431 1.00 84.12 89 ALA A CA 1
ATOM 710 C C . ALA A 1 89 ? 4.718 7.137 -13.860 1.00 84.12 89 ALA A C 1
ATOM 712 O O . ALA A 1 89 ? 4.679 8.160 -14.547 1.00 84.12 89 ALA A O 1
ATOM 713 N N . HIS A 1 90 ? 4.265 5.967 -14.317 1.00 78.19 90 HIS A N 1
ATOM 714 C CA . HIS A 1 90 ? 3.821 5.740 -15.688 1.00 78.19 90 HIS A CA 1
ATOM 715 C C . HIS A 1 90 ? 2.300 5.650 -15.784 1.00 78.19 90 HIS A C 1
ATOM 717 O O . HIS A 1 90 ? 1.647 4.942 -15.020 1.00 78.19 90 HIS A O 1
ATOM 723 N N . ASN A 1 91 ? 1.736 6.351 -16.770 1.00 74.25 91 ASN A N 1
ATOM 724 C CA . ASN A 1 91 ? 0.307 6.311 -17.069 1.00 74.25 91 ASN A CA 1
ATOM 725 C C . ASN A 1 91 ? -0.007 5.189 -18.071 1.00 74.25 91 ASN A C 1
ATOM 727 O O . ASN A 1 91 ? -0.396 5.442 -19.212 1.00 74.25 91 ASN A O 1
ATOM 731 N N . GLU A 1 92 ? 0.225 3.947 -17.656 1.00 76.00 92 GLU A N 1
ATOM 732 C CA . GLU A 1 92 ? -0.106 2.751 -18.431 1.00 76.00 92 GLU A CA 1
ATOM 733 C C . GLU A 1 92 ? -1.506 2.272 -18.037 1.00 76.00 92 GLU A C 1
ATOM 735 O O . GLU A 1 92 ? -1.668 1.519 -17.077 1.00 76.00 92 GLU A O 1
ATOM 740 N N . MET A 1 93 ? -2.526 2.734 -18.767 1.00 74.81 93 MET A N 1
ATOM 741 C CA . MET A 1 93 ? -3.935 2.479 -18.435 1.00 74.81 93 MET A CA 1
ATOM 742 C C . MET A 1 93 ? -4.242 0.993 -18.225 1.00 74.81 93 MET A C 1
ATOM 744 O O . MET A 1 93 ? -4.932 0.657 -17.269 1.00 74.81 93 MET A O 1
ATOM 748 N N . ASP A 1 94 ? -3.681 0.105 -19.046 1.00 77.50 94 ASP A N 1
ATOM 749 C CA . ASP A 1 94 ? -3.915 -1.340 -18.932 1.00 77.50 94 ASP A CA 1
ATOM 750 C C . ASP A 1 94 ? -3.417 -1.906 -17.593 1.00 77.50 94 ASP A C 1
ATOM 752 O O . ASP A 1 94 ? -4.114 -2.694 -16.954 1.00 77.50 94 ASP A O 1
ATOM 756 N N . LYS A 1 95 ? -2.252 -1.450 -17.112 1.00 78.56 95 LYS A N 1
ATOM 757 C CA . LYS A 1 95 ? -1.730 -1.847 -15.795 1.00 78.56 95 LYS A CA 1
ATOM 758 C C . LYS A 1 95 ? -2.553 -1.249 -14.659 1.00 78.56 95 LYS A C 1
ATOM 760 O O . LYS A 1 95 ? -2.809 -1.928 -13.672 1.00 78.56 95 LYS A O 1
ATOM 765 N N . ILE A 1 96 ? -3.004 -0.001 -14.808 1.00 77.69 96 ILE A N 1
ATOM 766 C CA . ILE A 1 96 ? -3.898 0.642 -13.835 1.00 77.69 96 ILE A CA 1
ATOM 767 C C . ILE A 1 96 ? -5.184 -0.176 -13.691 1.00 77.69 96 ILE A C 1
ATOM 769 O O . ILE A 1 96 ? -5.597 -0.465 -12.569 1.00 77.69 96 ILE A O 1
ATOM 773 N N . TYR A 1 97 ? -5.797 -0.583 -14.806 1.00 80.00 97 TYR A N 1
ATOM 774 C CA . TYR A 1 97 ? -6.992 -1.425 -14.784 1.00 80.00 97 TYR A CA 1
ATOM 775 C C . TYR A 1 97 ? -6.718 -2.778 -14.128 1.00 80.00 97 TYR A C 1
ATOM 777 O O . TYR A 1 97 ? -7.462 -3.160 -13.229 1.00 80.00 97 TYR A O 1
ATOM 785 N N . ALA A 1 98 ? -5.610 -3.438 -14.478 1.00 80.81 98 ALA A N 1
ATOM 786 C CA . ALA A 1 98 ? -5.226 -4.709 -13.867 1.00 80.81 98 ALA A CA 1
ATOM 787 C C . ALA A 1 98 ? -5.087 -4.610 -12.335 1.00 80.81 98 ALA A C 1
ATOM 789 O O . ALA A 1 98 ? -5.598 -5.466 -11.616 1.00 80.81 98 ALA A O 1
ATOM 790 N N . CYS A 1 99 ? -4.464 -3.546 -11.819 1.00 82.12 99 CYS A N 1
ATOM 791 C CA . CYS A 1 99 ? -4.354 -3.308 -10.378 1.00 82.12 99 CYS A CA 1
ATOM 792 C C . CYS A 1 99 ? -5.723 -3.217 -9.690 1.00 82.12 99 CYS A C 1
ATOM 794 O O . CYS A 1 99 ? -5.936 -3.795 -8.623 1.00 82.12 99 CYS A O 1
ATOM 796 N N . ILE A 1 100 ? -6.654 -2.470 -10.286 1.00 84.06 100 ILE A N 1
ATOM 797 C CA . ILE A 1 100 ? -7.989 -2.280 -9.714 1.00 84.06 100 ILE A CA 1
ATOM 798 C C . ILE A 1 100 ? -8.803 -3.575 -9.786 1.00 84.06 100 ILE A C 1
ATOM 800 O O . ILE A 1 100 ? -9.433 -3.944 -8.795 1.00 84.06 100 ILE A O 1
ATOM 804 N N . ASP A 1 101 ? -8.743 -4.295 -10.907 1.00 82.62 101 ASP A N 1
ATOM 805 C CA . ASP A 1 101 ? -9.446 -5.569 -11.094 1.00 82.62 101 ASP A CA 1
ATOM 806 C C . ASP A 1 101 ? -8.941 -6.658 -10.135 1.00 82.62 101 ASP A C 1
ATOM 808 O O . ASP A 1 101 ? -9.731 -7.470 -9.650 1.00 82.62 101 ASP A O 1
ATOM 812 N N . LEU A 1 102 ? -7.649 -6.638 -9.787 1.00 82.19 102 LEU A N 1
ATOM 813 C CA . LEU A 1 102 ? -7.065 -7.511 -8.763 1.00 82.19 102 LEU A CA 1
ATOM 814 C C . LEU A 1 102 ? -7.466 -7.131 -7.328 1.00 82.19 102 LEU A C 1
ATOM 816 O O . LEU A 1 102 ? -7.225 -7.902 -6.401 1.00 82.19 102 LEU A O 1
ATOM 820 N N . GLY A 1 103 ? -8.094 -5.972 -7.115 1.00 83.38 103 GLY A N 1
ATOM 821 C CA . GLY A 1 103 ? -8.589 -5.548 -5.805 1.00 83.38 103 GLY A CA 1
ATOM 822 C C . GLY A 1 103 ? -7.658 -4.606 -5.040 1.00 83.38 103 GLY A C 1
ATOM 823 O O . GLY A 1 103 ? -7.655 -4.619 -3.801 1.00 83.38 103 GLY A O 1
ATOM 824 N N . ALA A 1 104 ? -6.869 -3.787 -5.744 1.00 86.56 104 ALA A N 1
ATOM 825 C CA . ALA A 1 104 ? -6.272 -2.595 -5.144 1.00 86.56 104 ALA A CA 1
ATOM 826 C C . ALA A 1 104 ? -7.371 -1.643 -4.634 1.00 86.56 104 ALA A C 1
ATOM 828 O O . ALA A 1 104 ? -8.422 -1.483 -5.256 1.00 86.56 104 ALA A O 1
ATOM 829 N N . LEU A 1 105 ? -7.122 -0.999 -3.494 1.00 88.38 105 LEU A N 1
ATOM 830 C CA . LEU A 1 105 ? -8.024 -0.006 -2.910 1.00 88.38 105 LEU A CA 1
ATOM 831 C C . LEU A 1 105 ? -8.094 1.252 -3.785 1.00 88.38 105 LEU A C 1
ATOM 833 O O . LEU A 1 105 ? -9.176 1.785 -4.021 1.00 88.38 105 LEU A O 1
ATOM 837 N N . ASP A 1 106 ? -6.935 1.731 -4.234 1.00 88.62 106 ASP A N 1
ATOM 838 C CA . ASP A 1 106 ? -6.814 2.912 -5.084 1.00 88.62 106 ASP A CA 1
ATOM 839 C C . ASP A 1 106 ? -5.508 2.862 -5.891 1.00 88.62 106 ASP A C 1
ATOM 841 O O . ASP A 1 106 ? -4.640 2.013 -5.659 1.00 88.62 106 ASP A O 1
ATOM 845 N N . PHE A 1 107 ? -5.362 3.799 -6.823 1.00 88.06 107 PHE A N 1
ATOM 846 C CA . PHE A 1 107 ? -4.161 3.988 -7.626 1.00 88.06 107 PHE A CA 1
ATOM 847 C C . PHE A 1 107 ? -3.757 5.464 -7.641 1.00 88.06 107 PHE A C 1
ATOM 849 O O . PHE A 1 107 ? -4.551 6.337 -8.000 1.00 88.06 107 PHE A O 1
ATOM 856 N N . LEU A 1 108 ? -2.501 5.755 -7.303 1.00 88.69 108 LEU A N 1
ATOM 857 C CA . LEU A 1 108 ? -1.946 7.104 -7.275 1.00 88.69 108 LEU A CA 1
ATOM 858 C C . LEU A 1 108 ? -0.843 7.282 -8.321 1.00 88.69 108 LEU A C 1
ATOM 860 O O . LEU A 1 108 ? 0.090 6.494 -8.431 1.00 88.69 108 LEU A O 1
ATOM 864 N N . MET A 1 109 ? -0.912 8.388 -9.056 1.00 88.12 109 MET A N 1
ATOM 865 C CA . MET A 1 109 ? 0.158 8.799 -9.963 1.00 88.12 109 MET A CA 1
ATOM 866 C C . MET A 1 109 ? 1.226 9.590 -9.204 1.00 88.12 109 MET A C 1
ATOM 868 O O . MET A 1 109 ? 0.902 10.525 -8.464 1.00 88.12 109 MET A O 1
ATOM 872 N N . LYS A 1 110 ? 2.501 9.265 -9.431 1.00 84.94 110 LYS A N 1
ATOM 873 C CA . LYS A 1 110 ? 3.629 10.082 -8.967 1.00 84.94 110 LYS A CA 1
ATOM 874 C C . LYS A 1 110 ? 3.689 11.397 -9.779 1.00 84.94 110 LYS A C 1
ATOM 876 O O . LYS A 1 110 ? 3.363 11.393 -10.968 1.00 84.94 110 LYS A O 1
ATOM 881 N N . PRO A 1 111 ? 4.104 12.532 -9.179 1.00 86.62 111 PRO A N 1
ATOM 882 C CA . PRO A 1 111 ? 4.513 12.697 -7.785 1.00 86.62 111 PRO A CA 1
ATOM 883 C C . PRO A 1 111 ? 3.320 12.688 -6.820 1.00 86.62 111 PRO A C 1
ATOM 885 O O . PRO A 1 111 ? 2.314 13.370 -7.042 1.00 86.62 111 PRO A O 1
ATOM 888 N N . ILE A 1 112 ? 3.461 11.955 -5.713 1.00 83.94 112 ILE A N 1
ATOM 889 C CA . ILE A 1 112 ? 2.430 11.876 -4.676 1.00 83.94 112 ILE A CA 1
ATOM 890 C C . ILE A 1 112 ? 2.304 13.235 -3.989 1.00 83.94 112 ILE A C 1
ATOM 892 O O . ILE A 1 112 ? 3.285 13.843 -3.569 1.00 83.94 112 ILE A O 1
ATOM 896 N N . ARG A 1 113 ? 1.065 13.715 -3.863 1.00 82.50 113 ARG A N 1
ATOM 897 C CA . ARG A 1 113 ? 0.745 14.965 -3.167 1.00 82.50 113 ARG A CA 1
ATOM 898 C C . ARG A 1 113 ? 0.080 14.660 -1.824 1.00 82.50 113 ARG A C 1
ATOM 900 O O . ARG A 1 113 ? -0.748 13.750 -1.776 1.00 82.50 113 ARG A O 1
ATOM 907 N N . PRO A 1 114 ? 0.303 15.473 -0.773 1.00 80.62 114 PRO A N 1
ATOM 908 C CA . PRO A 1 114 ? -0.326 15.266 0.536 1.00 80.62 114 PRO A CA 1
ATOM 909 C C . PRO A 1 114 ? -1.856 15.123 0.486 1.00 80.62 114 PRO A C 1
ATOM 911 O O . PRO A 1 114 ? -2.439 14.345 1.234 1.00 80.62 114 PRO A O 1
ATOM 914 N N . GLY A 1 115 ? -2.525 15.837 -0.427 1.00 79.69 115 GLY A N 1
ATOM 915 C CA . GLY A 1 115 ? -3.978 15.739 -0.603 1.00 79.69 115 GLY A CA 1
ATOM 916 C C . GLY A 1 115 ? -4.464 14.354 -1.046 1.00 79.69 115 GLY A C 1
ATOM 917 O O . GLY A 1 115 ? -5.518 13.918 -0.593 1.00 79.69 115 GLY A O 1
ATOM 918 N N . ALA A 1 116 ? -3.691 13.646 -1.877 1.00 80.44 116 ALA A N 1
ATOM 919 C CA . ALA A 1 116 ? -4.034 12.291 -2.313 1.00 80.44 116 ALA A CA 1
ATOM 920 C C . ALA A 1 116 ? -3.989 11.308 -1.134 1.00 80.44 116 ALA A C 1
ATOM 922 O O . ALA A 1 116 ? -4.925 10.543 -0.916 1.00 80.44 116 ALA A O 1
ATOM 923 N N . ILE A 1 117 ? -2.948 11.419 -0.309 1.00 82.56 117 ILE A N 1
ATOM 924 C CA . ILE A 1 117 ? -2.772 10.604 0.894 1.00 82.56 117 ILE A CA 1
ATOM 925 C C . ILE A 1 117 ? -3.882 10.849 1.921 1.00 82.56 117 ILE A C 1
ATOM 927 O O . ILE A 1 117 ? -4.432 9.895 2.468 1.00 82.56 117 ILE A O 1
ATOM 931 N N . LYS A 1 118 ? -4.273 12.111 2.149 1.00 80.06 118 LYS A N 1
ATOM 932 C CA . LYS A 1 118 ? -5.422 12.434 3.015 1.00 80.06 118 LYS A CA 1
ATOM 933 C C . LYS A 1 118 ? -6.710 11.755 2.537 1.00 80.06 118 LYS A C 1
ATOM 935 O O . LYS A 1 118 ? -7.501 11.300 3.362 1.00 80.06 118 LYS A O 1
ATOM 940 N N . GLY A 1 119 ? -6.909 11.668 1.219 1.00 78.62 119 GLY A N 1
ATOM 941 C CA . GLY A 1 119 ? -8.032 10.947 0.617 1.00 78.62 119 GLY A CA 1
ATOM 942 C C . GLY A 1 119 ? -8.032 9.462 0.985 1.00 78.62 119 GLY A C 1
ATOM 943 O O . GLY A 1 119 ? -9.037 8.957 1.481 1.00 78.62 119 GLY A O 1
ATOM 944 N N . VAL A 1 120 ? -6.889 8.790 0.830 1.00 77.62 120 VAL A N 1
ATOM 945 C CA . VAL A 1 120 ? -6.717 7.376 1.208 1.00 77.62 120 VAL A CA 1
ATOM 946 C C . VAL A 1 120 ? -6.936 7.168 2.710 1.00 77.62 120 VAL A C 1
ATOM 948 O O . VAL A 1 120 ? -7.674 6.274 3.117 1.00 77.62 120 VAL A O 1
ATOM 951 N N . ALA A 1 121 ? -6.374 8.031 3.556 1.00 79.44 121 ALA A N 1
ATOM 952 C CA . ALA A 1 121 ? -6.550 7.946 5.005 1.00 79.44 121 ALA A CA 1
ATOM 953 C C . ALA A 1 121 ? -8.017 8.081 5.439 1.00 79.44 121 ALA A C 1
ATOM 955 O O . ALA A 1 121 ? -8.471 7.377 6.341 1.00 79.44 121 ALA A O 1
ATOM 956 N N . SER A 1 122 ? -8.788 8.945 4.772 1.00 78.94 122 SER A N 1
ATOM 957 C CA . SER A 1 122 ? -10.230 9.053 5.003 1.00 78.94 122 SER A CA 1
ATOM 958 C C . SER A 1 122 ? -10.970 7.757 4.648 1.00 78.94 122 SER A C 1
ATOM 960 O O . SER A 1 122 ? -11.888 7.364 5.373 1.00 78.94 122 SER A O 1
ATOM 962 N N . GLN A 1 123 ? -10.552 7.055 3.589 1.00 74.25 123 GLN A N 1
ATOM 963 C CA . GLN A 1 123 ? -11.111 5.746 3.234 1.00 74.25 123 GLN A CA 1
ATOM 964 C C . GLN A 1 123 ? -10.790 4.688 4.301 1.00 74.25 123 GLN A C 1
ATOM 966 O O . GLN A 1 123 ? -11.680 3.941 4.692 1.00 74.25 123 GLN A O 1
ATOM 971 N N . ILE A 1 124 ? -9.567 4.671 4.837 1.00 77.12 124 ILE A N 1
ATOM 972 C CA . ILE A 1 124 ? -9.165 3.740 5.908 1.00 77.12 124 ILE A CA 1
ATOM 973 C C . ILE A 1 124 ? -9.956 4.008 7.193 1.00 77.12 124 ILE A C 1
ATOM 975 O O . ILE A 1 124 ? -10.519 3.089 7.777 1.00 77.12 124 ILE A O 1
ATOM 979 N N . ARG A 1 125 ? -10.056 5.274 7.618 1.00 76.81 125 ARG A N 1
ATOM 980 C CA . ARG A 1 125 ? -10.779 5.664 8.844 1.00 76.81 125 ARG A CA 1
ATOM 981 C C . ARG A 1 125 ? -12.282 5.384 8.770 1.00 76.81 125 ARG A C 1
ATOM 983 O O . ARG A 1 125 ? -12.912 5.157 9.798 1.00 76.81 125 ARG A O 1
ATOM 990 N N . SER A 1 126 ? -12.862 5.417 7.570 1.00 69.19 126 SER A N 1
ATOM 991 C CA . SER A 1 126 ? -14.289 5.141 7.347 1.00 69.19 126 SER A CA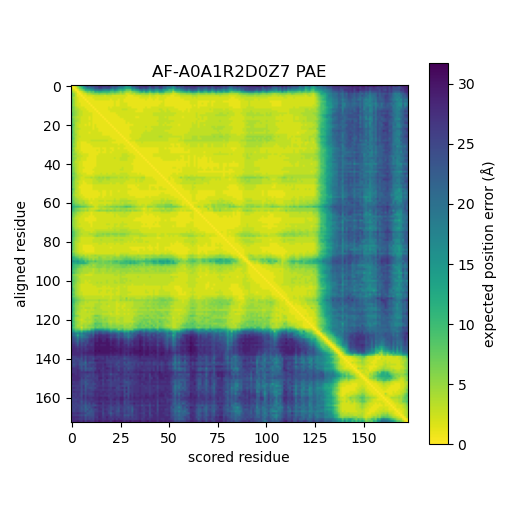 1
ATOM 992 C C . SER A 1 126 ? -14.614 3.653 7.172 1.00 69.19 126 SER A C 1
ATOM 994 O O . SER A 1 126 ? -15.794 3.293 7.179 1.00 69.19 126 SER A O 1
ATOM 996 N N . GLN A 1 127 ? -13.606 2.780 7.074 1.00 56.09 127 GLN A N 1
ATOM 997 C CA . GLN A 1 127 ? -13.784 1.334 7.168 1.00 56.09 127 GLN A CA 1
ATOM 998 C C . GLN A 1 127 ? -13.686 0.904 8.644 1.00 56.09 127 GLN A C 1
ATOM 1000 O O . GLN A 1 127 ? -12.591 0.892 9.208 1.00 56.09 127 GLN A O 1
ATOM 1005 N N . PRO A 1 128 ? -14.793 0.547 9.325 1.00 44.91 128 PRO A N 1
ATOM 1006 C CA . PRO A 1 128 ? -14.692 -0.067 10.642 1.00 44.91 128 PRO A CA 1
ATOM 1007 C C . PRO A 1 128 ? -13.954 -1.407 10.504 1.00 44.91 128 PRO A C 1
ATOM 1009 O O . PRO A 1 128 ? -14.447 -2.319 9.844 1.00 44.91 128 PRO A O 1
ATOM 1012 N N . ARG A 1 129 ? -12.780 -1.519 11.144 1.00 43.97 129 ARG A N 1
ATOM 1013 C CA . ARG A 1 129 ? -11.826 -2.655 11.111 1.00 43.97 129 ARG A CA 1
ATOM 1014 C C . ARG A 1 129 ? -12.384 -4.009 11.608 1.00 43.97 129 ARG A C 1
ATOM 1016 O O . ARG A 1 129 ? -11.611 -4.923 11.834 1.00 43.97 129 ARG A O 1
ATOM 1023 N N . ASN A 1 130 ? -13.699 -4.156 11.777 1.00 38.19 130 ASN A N 1
ATOM 1024 C CA . ASN A 1 130 ? -14.372 -5.396 12.162 1.00 38.19 130 ASN A CA 1
ATOM 1025 C C . ASN A 1 130 ? -15.725 -5.514 11.450 1.00 38.19 130 ASN A C 1
ATOM 1027 O O . ASN A 1 130 ? -16.748 -5.089 11.982 1.00 38.19 130 ASN A O 1
ATOM 1031 N N . GLN A 1 131 ? -15.732 -6.150 10.280 1.00 39.22 131 GLN A N 1
ATOM 1032 C CA . GLN A 1 131 ? -16.815 -7.054 9.888 1.00 39.22 131 GLN A CA 1
ATOM 1033 C C . GLN A 1 131 ? -16.181 -8.297 9.263 1.00 39.22 131 GLN A C 1
ATOM 1035 O O . GLN A 1 131 ? -16.033 -8.407 8.050 1.00 39.22 131 GLN A O 1
ATOM 1040 N N . GLN A 1 132 ? -15.826 -9.258 10.120 1.00 44.00 132 GLN A N 1
ATOM 1041 C CA . GLN A 1 132 ? -16.063 -10.649 9.753 1.00 44.00 132 GLN A CA 1
ATOM 1042 C C . GLN A 1 132 ? -17.536 -10.751 9.351 1.00 44.00 132 GLN A C 1
ATOM 1044 O O . GLN A 1 132 ? -18.397 -10.521 10.191 1.00 44.00 132 GLN A O 1
ATOM 1049 N N . THR A 1 133 ? -17.806 -11.045 8.085 1.00 35.03 133 THR A N 1
ATOM 1050 C CA . THR A 1 133 ? -19.010 -11.754 7.625 1.00 35.03 133 THR A CA 1
ATOM 1051 C C . THR A 1 133 ? -18.743 -12.125 6.172 1.00 35.03 133 THR A C 1
ATOM 1053 O O . THR A 1 133 ? -18.528 -11.267 5.324 1.00 35.03 133 THR A O 1
ATOM 1056 N N . GLU A 1 134 ? -18.438 -13.393 5.925 1.00 34.94 134 GLU A N 1
ATOM 1057 C CA . GLU A 1 134 ? -19.442 -14.362 5.477 1.00 34.94 134 GLU A CA 1
ATOM 1058 C C . GLU A 1 134 ? -19.910 -14.078 4.045 1.00 34.94 134 GLU A C 1
ATOM 1060 O O . GLU A 1 134 ? -20.606 -13.112 3.755 1.00 34.94 134 GLU A O 1
ATOM 1065 N N . ASN A 1 135 ? -19.478 -14.965 3.149 1.00 33.22 135 ASN A N 1
ATOM 1066 C CA . ASN A 1 135 ? -20.130 -15.377 1.911 1.00 33.22 135 ASN A CA 1
ATOM 1067 C C . ASN A 1 135 ? -21.384 -14.582 1.480 1.00 33.22 135 ASN A C 1
ATOM 1069 O O . ASN A 1 135 ? -22.483 -14.818 1.967 1.00 33.22 135 ASN A O 1
ATOM 1073 N N . GLY A 1 136 ? -21.243 -13.806 0.402 1.00 36.75 136 GLY A N 1
ATOM 1074 C CA . GLY A 1 136 ? -22.277 -13.713 -0.630 1.00 36.75 136 GLY A CA 1
ATOM 1075 C C . GLY A 1 136 ? -23.389 -12.663 -0.475 1.00 36.75 136 GLY A C 1
ATOM 1076 O O . GLY A 1 136 ? -24.299 -12.774 0.334 1.00 36.75 136 GLY A O 1
ATOM 1077 N N . THR A 1 137 ? -23.445 -11.796 -1.493 1.00 38.97 137 THR A N 1
ATOM 1078 C CA . THR A 1 137 ? -24.667 -11.194 -2.074 1.00 38.97 137 THR A CA 1
ATOM 1079 C C . THR A 1 137 ? -25.131 -9.822 -1.546 1.00 38.97 137 THR A C 1
ATOM 1081 O O . THR A 1 137 ? -25.913 -9.700 -0.615 1.00 38.97 137 THR A O 1
ATOM 1084 N N . LYS A 1 138 ? -24.786 -8.777 -2.317 1.00 52.81 138 LYS A N 1
ATOM 1085 C CA . LYS A 1 138 ? -25.580 -7.553 -2.595 1.00 52.81 138 LYS A CA 1
ATOM 1086 C C . LYS A 1 138 ? -26.258 -6.854 -1.396 1.00 52.81 138 LYS A C 1
ATOM 1088 O O . LYS A 1 138 ? -27.489 -6.787 -1.312 1.00 52.81 138 LYS A O 1
ATOM 1093 N N . THR A 1 139 ? -25.463 -6.175 -0.574 1.00 68.50 139 THR A N 1
ATOM 1094 C CA . THR A 1 139 ? -25.945 -5.389 0.580 1.00 68.50 139 THR A CA 1
ATOM 1095 C C . THR A 1 139 ? -26.421 -3.967 0.242 1.00 68.50 139 THR A C 1
ATOM 1097 O O . THR A 1 139 ? -26.929 -3.256 1.107 1.00 68.50 139 THR A O 1
ATOM 1100 N N . TYR A 1 140 ? -26.316 -3.543 -1.019 1.00 74.31 140 TYR A N 1
ATOM 1101 C CA . TYR A 1 140 ? -26.705 -2.204 -1.467 1.00 74.31 140 TYR A CA 1
ATOM 1102 C C . TYR A 1 140 ? -27.888 -2.250 -2.444 1.00 74.31 140 TYR A C 1
ATOM 1104 O O . TYR A 1 140 ? -27.932 -3.080 -3.355 1.00 74.31 140 TYR A O 1
ATOM 1112 N N . GLU A 1 141 ? -28.847 -1.347 -2.263 1.00 82.12 141 GLU A N 1
ATOM 1113 C CA . GLU A 1 141 ? -29.933 -1.053 -3.200 1.00 82.12 141 GLU A CA 1
ATOM 1114 C C . GLU A 1 141 ? -29.585 0.207 -4.000 1.00 82.12 141 GLU A C 1
ATOM 1116 O O . GLU A 1 141 ? -29.237 1.229 -3.415 1.00 82.12 141 GLU A O 1
ATOM 1121 N N . LYS A 1 142 ? -29.655 0.157 -5.335 1.00 81.44 142 LYS A N 1
ATOM 1122 C CA . LYS A 1 142 ? -29.421 1.340 -6.175 1.00 81.44 142 LYS A CA 1
ATOM 1123 C C . LYS A 1 142 ? -30.647 2.247 -6.130 1.00 81.44 142 LYS A C 1
ATOM 1125 O O . LYS A 1 142 ? -31.735 1.808 -6.481 1.00 81.44 142 LYS A O 1
ATOM 1130 N N . ILE A 1 143 ? -30.438 3.505 -5.754 1.00 87.44 143 ILE A N 1
ATOM 1131 C CA . ILE A 1 143 ? -31.494 4.512 -5.619 1.00 87.44 143 ILE A CA 1
ATOM 1132 C C . ILE A 1 143 ? -31.528 5.419 -6.844 1.00 87.44 143 ILE A C 1
ATOM 1134 O O . ILE A 1 143 ? -32.573 5.590 -7.463 1.00 87.44 143 ILE A O 1
ATOM 1138 N N . GLN A 1 144 ? -30.382 5.992 -7.217 1.00 79.38 144 GLN A N 1
ATOM 1139 C CA . GLN A 1 144 ? -30.315 6.973 -8.297 1.00 79.38 144 GLN A CA 1
ATOM 1140 C C . GLN A 1 144 ? -28.946 6.960 -8.971 1.00 79.38 144 GLN A C 1
ATOM 1142 O O . GLN A 1 144 ? -27.926 6.758 -8.322 1.00 79.38 144 GLN A O 1
ATOM 1147 N N . HIS A 1 145 ? -28.913 7.209 -10.277 1.00 83.69 145 HIS A N 1
ATOM 1148 C CA . HIS A 1 145 ? -27.665 7.507 -10.970 1.00 83.69 145 HIS A CA 1
ATOM 1149 C C . HIS A 1 145 ? -27.282 8.977 -10.754 1.00 83.69 145 HIS A C 1
ATOM 1151 O O . HIS A 1 145 ? -28.075 9.862 -11.071 1.00 83.69 145 HIS A O 1
ATOM 1157 N N . LEU A 1 146 ? -26.088 9.234 -10.215 1.00 70.56 146 LEU A N 1
ATOM 1158 C CA . LEU A 1 146 ? -25.615 10.590 -9.909 1.00 70.56 146 LEU A CA 1
ATOM 1159 C C . LEU A 1 146 ? -24.802 11.206 -11.050 1.00 70.56 146 LEU A C 1
ATOM 1161 O O . LEU A 1 146 ? -24.752 12.425 -11.176 1.00 70.56 146 LEU A O 1
ATOM 1165 N N . GLY A 1 147 ? -24.179 10.380 -11.889 1.00 70.44 147 GLY A N 1
ATOM 1166 C CA . GLY A 1 147 ? -23.451 10.847 -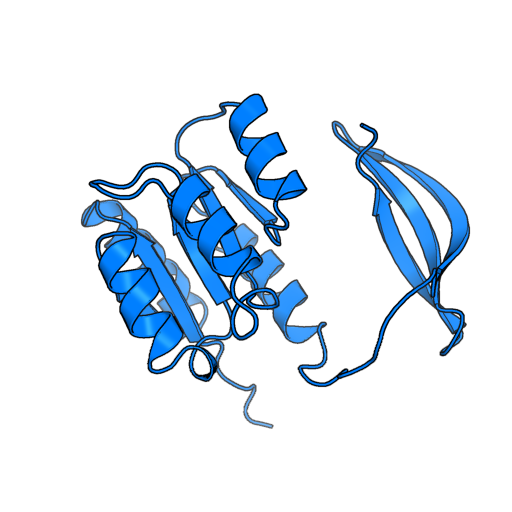13.062 1.00 70.44 147 GLY A CA 1
ATOM 1167 C C . GLY A 1 147 ? -22.322 9.918 -13.484 1.00 70.44 147 GLY A C 1
ATOM 1168 O O . GLY A 1 147 ? -22.047 8.887 -12.863 1.00 70.44 147 GLY A O 1
ATOM 1169 N N . ARG A 1 148 ? -21.645 10.304 -14.564 1.00 69.88 148 ARG A N 1
ATOM 1170 C CA . ARG A 1 148 ? -20.500 9.587 -15.124 1.00 69.88 148 ARG A CA 1
ATOM 1171 C C . ARG A 1 148 ? -19.243 10.436 -14.954 1.00 69.88 148 ARG A C 1
ATOM 1173 O O . ARG A 1 148 ? -19.179 11.551 -15.461 1.00 69.88 148 ARG A O 1
ATOM 1180 N N . GLY A 1 149 ? -18.258 9.906 -14.236 1.00 51.31 149 GLY A N 1
ATOM 1181 C CA . GLY A 1 149 ? -16.889 10.418 -14.272 1.00 51.31 149 GLY A CA 1
ATOM 1182 C C . GLY A 1 149 ? -16.146 9.867 -15.490 1.00 51.31 149 GLY A C 1
ATOM 1183 O O . GLY A 1 149 ? -16.647 8.969 -16.165 1.00 51.31 149 GLY A O 1
ATOM 1184 N N . ALA A 1 150 ? -14.931 10.354 -15.751 1.00 45.47 150 ALA A N 1
ATOM 1185 C CA . ALA A 1 150 ? -14.138 9.953 -16.920 1.00 45.47 150 ALA A CA 1
ATOM 1186 C C . ALA A 1 150 ? -13.993 8.421 -17.094 1.00 45.47 150 ALA A C 1
ATOM 1188 O O . ALA A 1 150 ? -13.933 7.948 -18.224 1.00 45.47 150 ALA A O 1
ATOM 1189 N N . TYR A 1 151 ? -14.026 7.649 -15.997 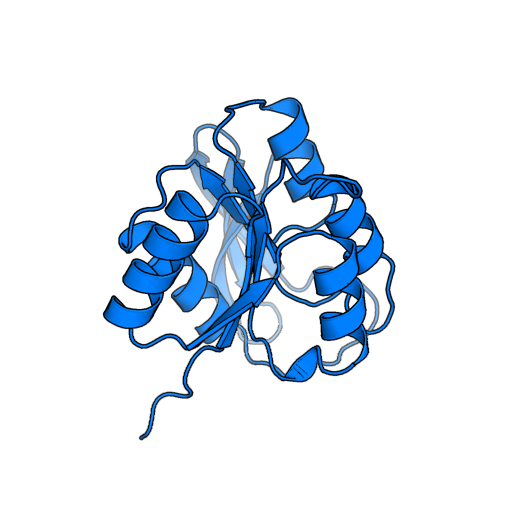1.00 47.81 151 TYR A N 1
ATOM 1190 C CA . TYR A 1 151 ? -13.751 6.203 -16.001 1.00 47.81 151 TYR A CA 1
ATOM 1191 C C . TYR A 1 151 ? -14.747 5.345 -15.199 1.00 47.81 151 TYR A C 1
ATOM 1193 O O . TYR A 1 151 ? -14.510 4.161 -14.989 1.00 47.81 151 TYR A O 1
ATOM 1201 N N . ALA A 1 152 ? -15.848 5.914 -14.700 1.00 63.84 152 ALA A N 1
ATOM 1202 C CA . ALA A 1 152 ? -16.819 5.165 -13.896 1.00 63.84 152 ALA A CA 1
ATOM 1203 C C . ALA A 1 152 ? -18.183 5.855 -13.843 1.00 63.84 152 ALA A C 1
ATOM 1205 O O . ALA A 1 152 ? -18.299 7.066 -14.046 1.00 63.84 152 ALA A O 1
ATOM 1206 N N . THR A 1 153 ? -19.211 5.087 -13.500 1.00 75.50 153 THR A N 1
ATOM 1207 C CA . THR A 1 153 ? -20.506 5.625 -13.083 1.00 75.50 153 THR A CA 1
ATOM 1208 C C . THR A 1 153 ? -20.537 5.779 -11.570 1.00 75.50 153 THR A C 1
ATOM 1210 O O . THR A 1 153 ? -19.946 4.988 -10.842 1.00 75.50 153 THR A O 1
ATOM 1213 N N . VAL A 1 154 ? -21.196 6.824 -11.084 1.00 77.88 154 VAL A N 1
ATOM 1214 C CA . VAL A 1 154 ? -21.456 7.005 -9.657 1.00 77.88 154 VAL A CA 1
ATOM 1215 C C . VAL A 1 154 ? -22.950 6.850 -9.443 1.00 77.88 154 VAL A C 1
ATOM 1217 O O . VAL A 1 154 ? -23.755 7.569 -10.038 1.00 77.88 154 VAL A O 1
ATOM 1220 N N . ASP A 1 155 ? -23.315 5.896 -8.597 1.00 82.44 155 ASP A N 1
ATOM 1221 C CA . ASP A 1 155 ? -24.693 5.641 -8.209 1.00 82.44 155 ASP A CA 1
ATOM 1222 C C . ASP A 1 155 ? -24.876 5.965 -6.726 1.00 82.44 155 ASP A C 1
ATOM 1224 O O . ASP A 1 155 ? -24.073 5.567 -5.885 1.00 82.44 155 ASP A O 1
ATOM 1228 N N . LEU A 1 156 ? -25.961 6.652 -6.388 1.00 76.25 156 LEU A N 1
ATOM 1229 C CA . LEU A 1 156 ? -26.456 6.717 -5.024 1.00 76.25 156 LEU A CA 1
ATOM 1230 C C . LEU A 1 156 ? -27.062 5.359 -4.680 1.00 76.25 156 LEU A C 1
ATOM 1232 O O . LEU A 1 156 ? -27.990 4.889 -5.347 1.00 76.25 156 LEU A O 1
ATOM 1236 N N . VAL A 1 157 ? -26.547 4.738 -3.630 1.00 85.56 157 VAL A N 1
ATOM 1237 C CA . VAL A 1 157 ? -27.019 3.461 -3.113 1.00 85.56 157 VAL A CA 1
ATOM 1238 C C . VAL A 1 157 ? -27.453 3.598 -1.661 1.00 85.56 157 VAL A C 1
ATOM 1240 O O . VAL A 1 157 ? -26.938 4.434 -0.924 1.00 85.56 157 VAL A O 1
ATOM 1243 N N . LYS A 1 158 ? -28.394 2.759 -1.239 1.00 80.19 158 LYS A N 1
ATOM 1244 C CA . LYS A 1 158 ? -28.822 2.622 0.150 1.00 80.19 158 LYS A CA 1
ATOM 1245 C C . LYS A 1 158 ? -28.333 1.290 0.697 1.00 80.19 158 LYS A C 1
ATOM 1247 O O . LYS A 1 158 ? -28.558 0.245 0.084 1.00 80.19 158 LYS A O 1
ATOM 1252 N N . TYR A 1 159 ? -27.658 1.315 1.837 1.00 81.19 159 TYR A N 1
ATOM 1253 C CA . TYR A 1 159 ? -27.257 0.103 2.534 1.00 81.19 159 TYR A CA 1
ATOM 1254 C C . TYR A 1 159 ? -28.496 -0.557 3.133 1.00 81.19 159 TYR A C 1
ATOM 1256 O O . TYR A 1 159 ? -29.205 0.048 3.935 1.00 81.19 159 TYR A O 1
ATOM 1264 N N . LYS A 1 160 ? -28.786 -1.797 2.734 1.00 75.50 160 LYS A N 1
ATOM 1265 C CA . LYS A 1 160 ? -30.029 -2.481 3.120 1.00 75.50 160 LYS A CA 1
ATOM 1266 C C . LYS A 1 160 ? -30.125 -2.745 4.622 1.00 75.50 160 LYS A C 1
ATOM 1268 O O . LYS A 1 160 ? -31.230 -2.827 5.141 1.00 75.50 160 LYS A O 1
ATOM 1273 N N . VAL A 1 161 ? -28.983 -2.865 5.303 1.00 67.88 161 VAL A N 1
ATOM 1274 C CA . VAL A 1 161 ? -28.924 -3.208 6.732 1.00 67.88 161 VAL A CA 1
ATOM 1275 C C . VAL A 1 161 ? -29.148 -1.983 7.621 1.00 67.88 161 VAL A C 1
ATOM 1277 O O . VAL A 1 161 ? -29.934 -2.058 8.557 1.00 67.88 161 VAL A O 1
ATOM 1280 N N . THR A 1 162 ? -28.499 -0.846 7.340 1.00 72.38 162 THR A N 1
ATOM 1281 C CA . THR A 1 162 ? -28.606 0.359 8.197 1.00 72.38 162 THR A CA 1
ATOM 1282 C C . THR A 1 162 ? -29.520 1.439 7.626 1.00 72.38 162 THR A C 1
ATOM 1284 O O . THR A 1 162 ? -29.892 2.372 8.329 1.00 72.38 162 THR A O 1
ATOM 1287 N N . GLY A 1 163 ? -29.869 1.350 6.343 1.00 74.56 163 GLY A N 1
ATOM 1288 C CA . GLY A 1 163 ? -30.594 2.390 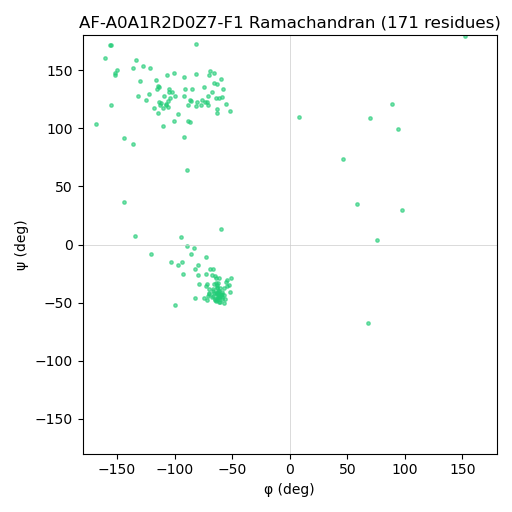5.622 1.00 74.56 163 GLY A CA 1
ATOM 1289 C C . GLY A 1 163 ? -29.750 3.607 5.230 1.00 74.56 163 GLY A C 1
ATOM 1290 O O . GLY A 1 163 ? -30.304 4.549 4.667 1.00 74.56 163 GLY A O 1
ATOM 1291 N N . GLU A 1 164 ? -28.442 3.591 5.495 1.00 69.19 164 GLU A N 1
ATOM 1292 C CA . GLU A 1 164 ? -27.511 4.674 5.166 1.00 69.19 164 GLU A CA 1
ATOM 1293 C C . GLU A 1 164 ? -27.359 4.850 3.647 1.00 69.19 164 GLU A C 1
ATOM 1295 O O . GLU A 1 164 ? -27.261 3.872 2.901 1.00 69.19 164 GLU A O 1
ATOM 1300 N N . PHE A 1 165 ? -27.309 6.100 3.186 1.00 71.88 165 PHE A N 1
ATOM 1301 C CA . PHE A 1 165 ? -27.064 6.428 1.783 1.00 71.88 165 PHE A CA 1
ATOM 1302 C C . PHE A 1 165 ? -25.569 6.622 1.522 1.00 71.88 1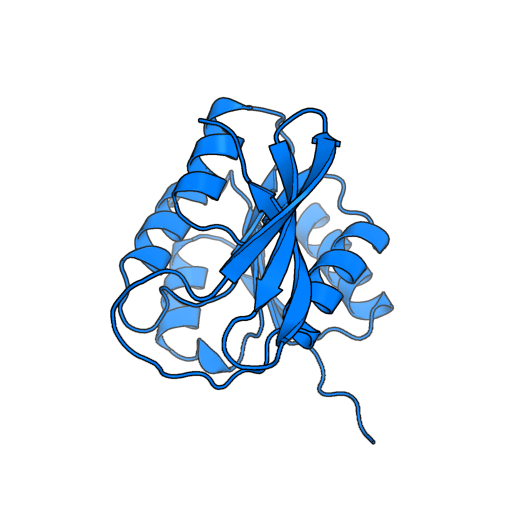65 PHE A C 1
ATOM 1304 O O . PHE A 1 165 ? -24.896 7.341 2.255 1.00 71.88 165 PHE A O 1
ATOM 1311 N N . ARG A 1 166 ? -25.056 6.023 0.444 1.00 79.19 166 ARG A N 1
ATOM 1312 C CA . ARG A 1 166 ? -23.659 6.142 0.005 1.00 79.19 166 ARG A CA 1
ATOM 1313 C C . ARG A 1 166 ? -23.567 6.354 -1.499 1.00 79.19 166 ARG A C 1
ATOM 1315 O O . ARG A 1 166 ? -24.417 5.886 -2.249 1.00 79.19 166 ARG A O 1
ATOM 1322 N N . ALA A 1 167 ? -22.512 7.024 -1.950 1.00 77.56 167 ALA A N 1
ATOM 1323 C CA . ALA A 1 167 ? -22.155 7.069 -3.363 1.00 77.56 167 ALA A CA 1
ATOM 1324 C C . ALA A 1 167 ? -21.237 5.881 -3.688 1.00 77.56 167 ALA A C 1
ATOM 1326 O O . ALA A 1 167 ? -20.163 5.748 -3.107 1.00 77.56 167 ALA A O 1
ATOM 1327 N N . LEU A 1 168 ? -21.660 5.017 -4.607 1.00 77.31 168 LEU A N 1
ATOM 1328 C CA . LEU A 1 168 ? -20.898 3.863 -5.069 1.00 77.31 168 LEU A CA 1
ATOM 1329 C C . LEU A 1 168 ? -20.356 4.142 -6.471 1.00 77.31 168 LEU A C 1
ATOM 1331 O O . LEU A 1 168 ? -21.123 4.331 -7.418 1.00 77.31 168 LEU A O 1
ATOM 1335 N N . LYS A 1 169 ? -19.029 4.148 -6.605 1.00 76.88 169 LYS A N 1
ATOM 1336 C CA . LYS A 1 169 ? -18.347 4.237 -7.897 1.00 76.88 169 LYS A CA 1
ATOM 1337 C C . LYS A 1 169 ? -18.310 2.844 -8.522 1.00 76.88 169 LYS A C 1
ATOM 1339 O O . LYS A 1 169 ? -17.750 1.921 -7.940 1.00 76.88 169 LYS A O 1
ATOM 1344 N N . ARG A 1 170 ? -18.924 2.684 -9.690 1.00 74.62 170 ARG A N 1
ATOM 1345 C CA . ARG A 1 170 ? -18.949 1.439 -10.455 1.00 74.62 170 ARG A CA 1
ATOM 1346 C C . ARG A 1 170 ? -18.186 1.649 -11.756 1.00 74.62 170 ARG A C 1
ATOM 1348 O O . ARG A 1 170 ? -18.578 2.463 -12.595 1.00 74.62 170 ARG A O 1
ATOM 1355 N N . ILE A 1 171 ? -17.064 0.959 -11.886 1.00 69.31 171 ILE A N 1
ATOM 1356 C CA . ILE A 1 171 ? -16.283 0.950 -13.121 1.00 69.31 171 ILE A CA 1
ATOM 1357 C C . ILE A 1 171 ? -17.090 0.139 -14.134 1.00 69.31 171 ILE A C 1
ATOM 1359 O O . ILE A 1 171 ? -17.580 -0.945 -13.816 1.00 69.31 171 ILE A O 1
ATOM 1363 N N . ASN A 1 172 ? -17.318 0.713 -15.310 1.00 53.91 172 ASN A N 1
ATOM 1364 C CA . ASN A 1 172 ? -17.972 -0.008 -16.391 1.00 53.91 172 ASN A CA 1
ATOM 1365 C C . ASN A 1 172 ? -16.862 -0.751 -17.141 1.00 53.91 172 ASN A C 1
ATOM 1367 O O . ASN A 1 172 ? -16.077 -0.085 -17.815 1.00 53.91 172 ASN A O 1
ATOM 1371 N N . LEU A 1 173 ? -16.781 -2.072 -16.955 1.00 47.44 173 LEU A N 1
ATOM 1372 C CA . LEU A 1 173 ? -16.034 -2.970 -17.842 1.00 47.44 173 LEU A CA 1
ATOM 1373 C C . LEU A 1 173 ? -16.694 -2.997 -19.227 1.00 47.44 173 LEU A C 1
ATOM 1375 O O . L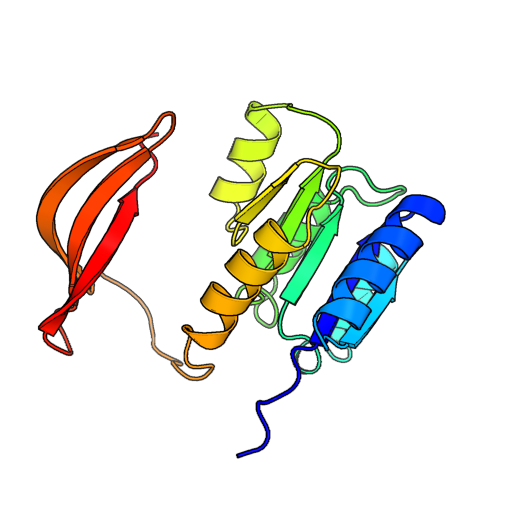EU A 1 173 ? -17.950 -2.953 -19.270 1.00 47.44 173 LEU A O 1
#

InterPro domains:
  IPR001789 Signal transduction response regulator, receiver domain [PF00072] (8-118)
  IPR001789 Signal transduction response regulator, receiver domain [PS50110] (7-125)
  IPR001789 Signal transduction response regulator, receiver domain [SM00448] (6-121)
  IPR011006 CheY-like superfamily [SSF52172] (5-132)
  IPR011009 Protein kinase-like domain superfamily [SSF56112] (127-172)
  IPR045279 Two-component response regulator ARR-like [PTHR43874] (6-126)

Sequence (173 aa):
MDEKTIHILVVEDEPFQRLVITDIFNILEFEATTVLNGFEAWDILNERGDDFDLVLLDLVLPEMDGLELLAKLKESPNLKDKPVVMVSAHNEMDKIYACIDLGALDFLMKPIRPGAIKGVASQIRSQPRNQQTENGTKTYEKIQHLGRGAYATVDLVKYKVTGEFRALKRINL

Radius of gyration: 16.83 Å; Cα contacts (8 Å, |Δi|>4): 264; chains: 1; bounding box: 47×32×41 Å

Secondary structure (DSSP, 8-state):
--PPPPEEEEE---HHHHHHHHHHHHHTT-EEEEESSHHHHHHHHHHHGGG-SEEEEESS-SSS-HHHHHHHHHH-TTTTTS-EEEEESS--HHHHHHHHHTT-SEEEESSP-HHHHHHHHHHHHHS-S-----S----EEEEEEEEEETTEEEEEEEETTT--EEEEEE---

Organism: NCBI:txid5963